Protein AF-A0A7S2G8D1-F1 (afdb_monomer)

pLDDT: mean 91.28, std 10.95, range [54.34, 98.75]

Organism: NCBI:txid156173

Foldseek 3Di:
DEQADPVVQVVVVVVVHHDDDVVHDVDPDDDYLHQDDPVVVVVLVCLQVVLVPPDPPPDPDPPVVVSVVSNVVSVVVNVVNVVSLLVLLVVVLVCVVVVHDDDYAYNVRPDSNCSSVLSSCVVRPVQCVDPVNVVVD

Secondary structure (DSSP, 8-state):
-B-S-HHHHHHHHTTT-----TTTS--S---B--PPPHHHHHHHHHHHHHHHS-----SSSSHHHHHHHHHHHHHHHHHHHHHHHHHHHHHHHHHHHTT-----B-SSSSSHHHHHHHHHHHHH-SGGGSHHHHHH-

Solvent-accessible surface area (backbone atoms only — not comparable to full-atom values): 7840 Å² total; per-residue (Å²): 61,36,36,34,33,68,69,58,38,52,57,34,36,80,70,77,56,54,78,89,47,63,92,82,39,101,47,94,69,82,49,64,48,49,42,77,54,69,68,59,52,52,50,40,51,50,46,35,50,65,51,65,53,81,74,75,79,92,56,95,70,72,57,66,60,54,45,52,51,51,30,54,52,24,50,51,55,50,53,48,54,53,50,41,44,52,52,42,12,46,54,53,34,53,43,45,76,72,71,45,89,78,66,73,34,46,93,87,49,76,63,66,28,51,57,31,51,53,50,19,42,49,73,73,36,73,59,39,70,36,76,67,32,49,71,74,103

Structure (mmCIF, N/CA/C/O backbone):
data_AF-A0A7S2G8D1-F1
#
_entry.id   AF-A0A7S2G8D1-F1
#
loop_
_atom_site.group_PDB
_atom_site.id
_atom_site.type_symbol
_atom_site.label_atom_id
_atom_site.label_alt_id
_atom_site.label_comp_id
_atom_site.label_asym_id
_atom_site.label_entity_id
_atom_site.label_seq_id
_atom_site.pdbx_PDB_ins_code
_atom_site.Cartn_x
_atom_site.Cartn_y
_atom_site.Cartn_z
_atom_site.occupancy
_atom_site.B_iso_or_equiv
_atom_site.auth_seq_id
_atom_site.auth_comp_id
_atom_site.auth_asym_id
_atom_site.auth_atom_id
_atom_site.pdbx_PDB_model_num
ATOM 1 N N . LEU A 1 1 ? -5.643 10.040 5.196 1.00 94.94 1 LEU A N 1
ATOM 2 C CA . LEU A 1 1 ? -4.441 9.574 4.473 1.00 94.94 1 LEU A CA 1
ATOM 3 C C . LEU A 1 1 ? -4.755 9.488 2.988 1.00 94.94 1 LEU A C 1
ATOM 5 O O . LEU A 1 1 ? -5.605 8.694 2.591 1.00 94.94 1 LEU A O 1
ATOM 9 N N . ASP A 1 2 ? -4.059 10.281 2.178 1.00 96.88 2 ASP A N 1
ATOM 10 C CA . ASP A 1 2 ? -4.081 10.141 0.723 1.00 96.88 2 ASP A CA 1
ATOM 11 C C . ASP A 1 2 ? -2.886 9.277 0.308 1.00 96.88 2 ASP A C 1
ATOM 13 O O . ASP A 1 2 ? -1.724 9.648 0.487 1.00 96.88 2 ASP A O 1
ATOM 17 N N . SER A 1 3 ? -3.148 8.103 -0.263 1.00 97.44 3 SER A N 1
ATOM 18 C CA . SER A 1 3 ? -2.072 7.205 -0.705 1.00 97.44 3 SER A CA 1
ATOM 19 C C . SER A 1 3 ? -1.212 7.785 -1.837 1.00 97.44 3 SER A C 1
ATOM 21 O O . SER A 1 3 ? -0.130 7.268 -2.116 1.00 97.44 3 SER A O 1
ATOM 23 N N . ARG A 1 4 ? -1.669 8.832 -2.532 1.00 97.62 4 ARG A N 1
ATOM 24 C CA . ARG A 1 4 ? -0.968 9.452 -3.665 1.00 97.62 4 ARG A CA 1
ATOM 25 C C . ARG A 1 4 ? 0.163 10.366 -3.188 1.00 97.62 4 ARG A C 1
ATOM 27 O O . ARG A 1 4 ? 0.287 10.699 -2.016 1.00 97.62 4 ARG A O 1
ATOM 34 N N . SER A 1 5 ? 1.009 10.793 -4.127 1.00 96.50 5 SER A N 1
ATOM 35 C CA . SER A 1 5 ? 1.924 11.911 -3.880 1.00 96.50 5 SER A CA 1
ATOM 36 C C . SER A 1 5 ? 1.180 13.248 -3.995 1.00 96.50 5 SER A C 1
ATOM 38 O O . SER A 1 5 ? 0.199 13.316 -4.747 1.00 96.50 5 SER A O 1
ATOM 40 N N . PRO A 1 6 ? 1.671 14.332 -3.362 1.00 94.69 6 PRO A N 1
ATOM 41 C CA . PRO A 1 6 ? 1.041 15.652 -3.455 1.00 94.69 6 PRO A CA 1
ATOM 42 C C . PRO A 1 6 ? 0.839 16.114 -4.904 1.00 94.69 6 PRO A C 1
ATOM 44 O O . PRO A 1 6 ? -0.241 16.562 -5.279 1.00 94.69 6 PRO A O 1
ATOM 47 N N . LEU A 1 7 ? 1.849 15.911 -5.760 1.00 95.12 7 LEU A N 1
ATOM 48 C CA . LEU A 1 7 ? 1.777 16.259 -7.181 1.00 95.12 7 LEU A CA 1
ATOM 49 C C . LEU A 1 7 ? 0.698 15.456 -7.925 1.00 95.12 7 LEU A C 1
ATOM 51 O O . LEU A 1 7 ? -0.022 16.001 -8.757 1.00 95.12 7 LEU A O 1
ATOM 55 N N . ALA A 1 8 ? 0.570 14.158 -7.638 1.00 94.25 8 ALA A N 1
ATOM 56 C CA . ALA A 1 8 ? -0.443 13.322 -8.277 1.00 94.25 8 ALA A CA 1
ATOM 57 C C . ALA A 1 8 ? -1.857 13.699 -7.812 1.00 94.25 8 ALA A C 1
ATOM 59 O O . ALA A 1 8 ? -2.789 13.718 -8.615 1.00 94.25 8 ALA A O 1
ATOM 60 N N . ALA A 1 9 ? -2.016 14.023 -6.532 1.00 93.94 9 ALA A N 1
ATOM 61 C CA . ALA A 1 9 ? -3.273 14.498 -5.978 1.00 93.94 9 ALA A CA 1
ATOM 62 C C . ALA A 1 9 ? -3.681 15.858 -6.578 1.00 93.94 9 ALA A C 1
ATOM 64 O O . ALA A 1 9 ? -4.820 16.029 -7.018 1.00 93.94 9 ALA A O 1
ATOM 65 N N . GLN A 1 10 ? -2.723 16.779 -6.722 1.00 93.25 10 GLN A N 1
ATOM 66 C CA . GLN A 1 10 ? -2.921 18.058 -7.402 1.00 93.25 10 GLN A CA 1
ATOM 67 C C . GLN A 1 10 ? -3.299 17.875 -8.880 1.00 93.25 10 GLN A C 1
ATOM 69 O O . GLN A 1 10 ? -4.229 18.519 -9.359 1.00 93.25 10 GLN A O 1
ATOM 74 N N . ALA A 1 11 ? -2.641 16.960 -9.597 1.00 92.94 11 ALA A N 1
ATOM 75 C CA . ALA A 1 11 ? -2.991 16.645 -10.981 1.00 92.94 11 ALA A CA 1
ATOM 76 C C . ALA A 1 11 ? -4.429 16.108 -11.119 1.00 92.94 11 ALA A C 1
ATOM 78 O O . ALA A 1 11 ? -5.125 16.463 -12.069 1.00 92.94 11 ALA A O 1
ATOM 79 N N . ASN A 1 12 ? -4.902 15.297 -10.164 1.00 92.75 12 ASN A N 1
ATOM 80 C CA . ASN A 1 12 ? -6.296 14.837 -10.146 1.00 92.75 12 ASN A CA 1
ATOM 81 C C . ASN A 1 12 ? -7.284 15.979 -9.875 1.00 92.75 12 ASN A C 1
ATOM 83 O O . ASN A 1 12 ? -8.375 15.971 -10.440 1.00 92.75 12 ASN A O 1
ATOM 87 N N . ARG A 1 13 ? -6.898 16.991 -9.086 1.00 92.12 13 ARG A N 1
ATOM 88 C CA . ARG A 1 13 ? -7.727 18.184 -8.849 1.00 92.12 13 ARG A CA 1
ATOM 89 C C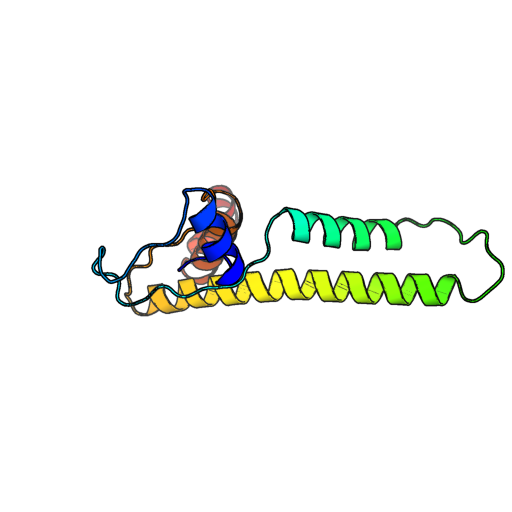 . ARG A 1 13 ? -8.037 18.950 -10.136 1.00 92.12 13 ARG A C 1
ATOM 91 O O . ARG A 1 13 ? -9.171 19.365 -10.339 1.00 92.12 13 ARG A O 1
ATOM 98 N N . PHE A 1 14 ? -7.067 19.069 -11.042 1.00 91.12 14 PHE A N 1
ATOM 99 C CA . PHE A 1 14 ? -7.283 19.688 -12.359 1.00 91.12 14 PHE A CA 1
ATOM 100 C C . PHE A 1 14 ? -8.192 18.872 -13.289 1.00 91.12 14 PHE A C 1
ATOM 102 O O . PHE A 1 14 ? -8.654 19.392 -14.299 1.00 91.12 14 PHE A O 1
ATOM 109 N N . ARG A 1 15 ? -8.456 17.604 -12.960 1.00 90.94 15 ARG A N 1
ATOM 110 C CA . ARG A 1 15 ? -9.325 16.699 -13.725 1.00 90.94 15 ARG A CA 1
ATOM 111 C C . ARG A 1 15 ? -10.695 16.488 -13.075 1.00 90.94 15 ARG A C 1
ATOM 113 O O . ARG A 1 15 ? -11.387 15.543 -13.427 1.00 90.94 15 ARG A O 1
ATOM 120 N N . GLY A 1 16 ? -11.073 17.339 -12.120 1.00 89.94 16 GLY A N 1
ATOM 121 C CA . GLY A 1 16 ? -12.361 17.255 -11.423 1.00 89.94 16 GLY A CA 1
ATOM 122 C C . GLY A 1 16 ? -12.384 16.317 -10.212 1.00 89.94 16 GLY A C 1
ATOM 123 O O . GLY A 1 16 ? -13.415 16.213 -9.559 1.00 89.94 16 GLY A O 1
ATOM 124 N N . GLY A 1 17 ? -11.263 15.668 -9.881 1.00 92.12 17 GLY A N 1
ATOM 125 C CA . GLY A 1 17 ? -11.080 14.982 -8.600 1.00 92.12 17 GLY A CA 1
ATOM 126 C C . GLY A 1 17 ? -10.508 15.923 -7.533 1.00 92.12 17 GLY A C 1
ATOM 127 O O . GLY A 1 17 ? -10.708 17.136 -7.567 1.00 92.12 17 GLY A O 1
ATOM 128 N N . GLY A 1 18 ? -9.722 15.384 -6.598 1.00 90.94 18 GLY A N 1
ATOM 129 C CA . GLY A 1 18 ? -8.996 16.200 -5.623 1.00 90.94 18 GLY A CA 1
ATOM 130 C C . GLY A 1 18 ? -8.686 15.463 -4.330 1.00 90.94 18 GLY A C 1
ATOM 131 O O . GLY A 1 18 ? -8.526 14.242 -4.340 1.00 90.94 18 GLY A O 1
ATOM 132 N N . VAL A 1 19 ? -8.568 16.239 -3.253 1.00 91.44 19 VAL A N 1
ATOM 133 C CA . VAL A 1 19 ? -8.360 15.796 -1.866 1.00 91.44 19 VAL A CA 1
ATOM 134 C C . VAL A 1 19 ? -9.244 16.658 -0.964 1.00 91.44 19 VAL A C 1
ATOM 136 O O . VAL A 1 19 ? -9.601 17.784 -1.338 1.00 91.44 19 VAL A O 1
ATOM 139 N N . GLU A 1 20 ? -9.581 16.146 0.209 1.00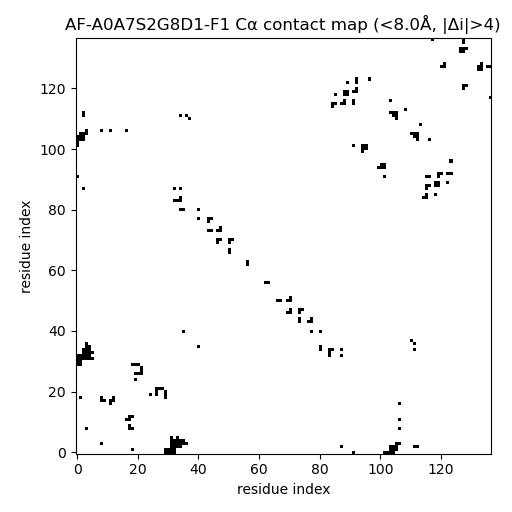 89.69 20 GLU A N 1
ATOM 140 C CA . GLU A 1 20 ? -10.335 16.844 1.241 1.00 89.69 20 GLU A CA 1
ATOM 141 C C . GLU A 1 20 ? -9.594 18.109 1.698 1.00 89.69 20 GLU A C 1
ATOM 143 O O . GLU A 1 20 ? -8.372 18.150 1.825 1.00 89.69 20 GLU A O 1
ATOM 148 N N . SER A 1 21 ? -10.337 19.182 1.952 1.00 82.19 21 SER A N 1
ATOM 149 C CA . SER A 1 21 ? -9.763 20.426 2.458 1.00 82.19 21 SER A CA 1
ATOM 150 C C . SER A 1 21 ? -10.111 20.599 3.927 1.00 82.19 21 SER A C 1
ATOM 152 O O . SER A 1 21 ? -11.282 20.486 4.281 1.00 82.19 21 SER A O 1
ATOM 154 N N . ALA A 1 22 ? -9.123 20.962 4.746 1.00 76.88 22 ALA A N 1
ATOM 155 C CA . ALA A 1 22 ? -9.320 21.283 6.162 1.00 76.88 22 ALA A CA 1
ATOM 156 C C . ALA A 1 22 ? -10.304 22.449 6.394 1.00 76.88 22 ALA A C 1
ATOM 158 O O . ALA A 1 22 ? -10.843 22.598 7.479 1.00 76.88 22 ALA A O 1
ATOM 159 N N . SER A 1 23 ? -10.572 23.281 5.377 1.00 79.88 23 SER A N 1
ATOM 160 C CA . SER A 1 23 ? -11.590 24.338 5.468 1.00 79.88 23 SER A CA 1
ATOM 161 C C . SER A 1 23 ? -13.019 23.853 5.210 1.00 79.88 23 SER A C 1
ATOM 163 O O . SER A 1 23 ? -13.961 24.606 5.439 1.00 79.88 23 SER A O 1
ATOM 165 N N . ARG A 1 24 ? -13.197 22.633 4.686 1.00 84.88 24 ARG A N 1
ATOM 166 C CA . ARG A 1 24 ? -14.509 22.049 4.344 1.00 84.88 24 ARG A CA 1
ATOM 167 C C . ARG A 1 24 ? -14.868 20.837 5.192 1.00 84.88 24 ARG A C 1
ATOM 169 O O . ARG A 1 24 ? -16.046 20.551 5.348 1.00 84.88 24 ARG A O 1
ATOM 176 N N . TYR A 1 25 ? -13.865 20.132 5.693 1.00 84.50 25 TYR A N 1
ATOM 177 C CA . TYR A 1 25 ? -14.021 18.983 6.568 1.00 84.50 25 TYR A CA 1
ATOM 178 C C . TYR A 1 25 ? -13.238 19.245 7.849 1.00 84.50 25 TYR A C 1
ATOM 180 O O . TYR A 1 25 ? -12.140 19.797 7.777 1.00 84.50 25 TYR A O 1
ATOM 188 N N . GLU A 1 26 ? -13.759 18.796 8.991 1.00 80.19 26 GLU A N 1
ATOM 189 C CA . GLU A 1 26 ? -13.064 18.802 10.290 1.00 80.19 26 GLU A CA 1
ATOM 190 C C . GLU A 1 26 ? -11.940 17.747 10.329 1.00 80.19 26 GLU A C 1
ATOM 192 O O . GLU A 1 26 ? -11.857 16.900 11.213 1.00 80.19 26 GLU A O 1
AT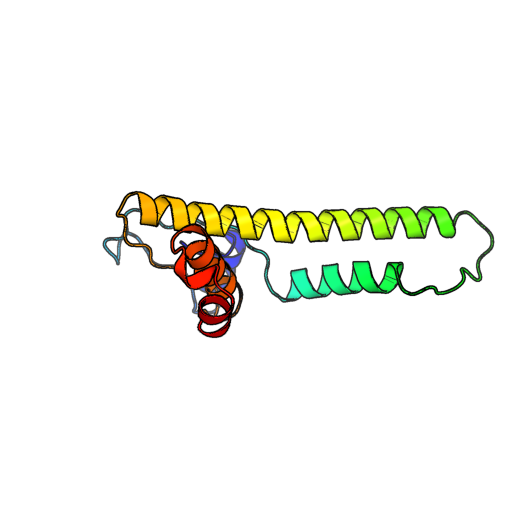OM 197 N N . VAL A 1 27 ? -11.082 17.752 9.311 1.00 74.00 27 VAL A N 1
ATOM 198 C CA . VAL A 1 27 ? -9.924 16.871 9.193 1.00 74.00 27 VAL A CA 1
ATOM 199 C C . VAL A 1 27 ? -8.705 17.671 9.623 1.00 74.00 27 VAL A C 1
ATOM 201 O O . VAL A 1 27 ? -8.371 18.671 8.991 1.00 74.00 27 VAL A O 1
ATOM 204 N N . GLU A 1 28 ? -8.025 17.207 10.673 1.00 75.50 28 GLU A N 1
ATOM 205 C CA . GLU A 1 28 ? -6.837 17.873 11.226 1.00 75.50 28 GLU A CA 1
ATOM 206 C C . GLU A 1 28 ? -5.755 18.078 10.155 1.00 75.50 28 GLU A C 1
ATOM 208 O O . GLU A 1 28 ? -5.177 19.159 10.036 1.00 75.50 28 GLU A O 1
ATOM 213 N N . ARG A 1 29 ? -5.492 17.044 9.341 1.00 82.62 29 ARG A N 1
ATOM 214 C CA . ARG A 1 29 ? -4.514 17.101 8.249 1.00 82.62 29 ARG A CA 1
ATOM 215 C C . ARG A 1 29 ? -4.692 15.993 7.215 1.00 82.62 29 ARG A C 1
ATOM 217 O O . ARG A 1 29 ? -5.079 14.870 7.532 1.00 82.62 29 ARG A O 1
ATOM 224 N N . VAL A 1 30 ? -4.315 16.299 5.974 1.00 91.06 30 VAL A N 1
ATOM 225 C CA . VAL A 1 30 ? -4.143 15.307 4.904 1.00 91.06 30 VAL A CA 1
ATOM 226 C C . VAL A 1 30 ? -2.661 14.972 4.789 1.00 91.06 30 VAL A C 1
ATOM 228 O O . VAL A 1 30 ? -1.856 15.820 4.408 1.00 91.06 30 VAL A O 1
ATOM 231 N N . GLU A 1 31 ? -2.299 13.730 5.099 1.00 93.88 31 GLU A N 1
ATOM 232 C CA . GLU A 1 31 ? -0.946 13.215 4.871 1.00 93.88 31 GLU A CA 1
ATOM 233 C C . GLU A 1 31 ? -0.878 12.412 3.571 1.00 93.88 31 GLU A C 1
ATOM 235 O O . GLU A 1 31 ? -1.783 11.629 3.268 1.00 93.88 31 GLU A O 1
ATOM 240 N N . TYR A 1 32 ? 0.216 12.595 2.829 1.00 96.38 32 TYR A N 1
ATOM 241 C CA . TYR A 1 32 ? 0.451 11.973 1.529 1.00 96.38 32 TYR A CA 1
ATOM 242 C C . TYR A 1 32 ? 1.467 10.838 1.631 1.00 96.38 32 TYR A C 1
ATOM 244 O O . TYR A 1 32 ? 2.645 11.076 1.902 1.00 96.38 32 TYR A O 1
ATOM 252 N N . CYS A 1 33 ? 1.048 9.612 1.331 1.00 96.88 33 CYS A N 1
ATOM 253 C CA . CYS A 1 33 ? 1.909 8.435 1.475 1.00 96.88 33 CYS A CA 1
ATOM 254 C C . CYS A 1 33 ? 2.794 8.159 0.248 1.00 96.88 33 CYS A C 1
ATOM 256 O O . CYS A 1 33 ? 3.707 7.342 0.315 1.00 96.88 33 CYS A O 1
ATOM 258 N N . SER A 1 34 ? 2.548 8.831 -0.884 1.00 96.94 34 SER A N 1
ATOM 259 C CA . SER A 1 34 ? 3.360 8.718 -2.110 1.00 96.94 34 SER A CA 1
ATOM 260 C C . SER A 1 34 ? 3.484 7.306 -2.710 1.00 96.94 34 SER A C 1
ATOM 262 O O . SER A 1 34 ? 4.419 7.029 -3.468 1.00 96.94 34 SER A O 1
ATOM 264 N N . VAL A 1 35 ? 2.494 6.439 -2.484 1.00 97.81 35 VAL A N 1
ATOM 265 C CA . VAL A 1 35 ? 2.408 5.113 -3.104 1.00 97.81 35 VAL A CA 1
ATOM 266 C C . VAL A 1 35 ? 2.155 5.255 -4.609 1.00 97.81 35 VAL A C 1
ATOM 268 O O . VAL A 1 35 ? 1.222 5.927 -5.082 1.00 97.81 35 VAL A O 1
ATOM 271 N N . ARG A 1 36 ? 3.034 4.624 -5.392 1.00 97.31 36 ARG A N 1
ATOM 272 C CA . ARG A 1 36 ? 3.077 4.751 -6.854 1.00 97.31 36 ARG A CA 1
ATOM 273 C C . ARG A 1 36 ? 1.834 4.135 -7.502 1.00 97.31 36 ARG A C 1
ATOM 275 O O . ARG A 1 36 ? 1.259 3.177 -7.004 1.00 97.31 36 ARG A O 1
ATOM 282 N N . ASN A 1 37 ? 1.417 4.704 -8.631 1.00 96.88 37 ASN A N 1
ATOM 283 C CA . ASN A 1 37 ? 0.241 4.237 -9.365 1.00 96.88 37 ASN A CA 1
ATOM 284 C C . ASN A 1 37 ? 0.496 2.919 -10.118 1.00 96.88 37 ASN A C 1
ATOM 286 O O . ASN A 1 37 ? 1.642 2.528 -10.364 1.00 96.88 37 ASN A O 1
ATOM 290 N N . VAL A 1 38 ? -0.593 2.283 -10.554 1.00 97.06 38 VAL A N 1
ATOM 291 C CA . VAL A 1 38 ? -0.575 1.007 -11.285 1.00 97.06 38 VAL A CA 1
ATOM 292 C C . VAL A 1 38 ? 0.298 1.045 -12.544 1.00 97.06 38 VAL A C 1
ATOM 294 O O . VAL A 1 38 ? 1.010 0.087 -12.835 1.00 97.06 38 VAL A O 1
ATOM 297 N N . HIS A 1 39 ? 0.338 2.170 -13.266 1.00 96.88 39 HIS A N 1
ATOM 298 C CA . HIS A 1 39 ? 1.173 2.307 -14.463 1.00 96.88 39 HIS A CA 1
ATOM 299 C C . HIS A 1 39 ? 2.668 2.204 -14.145 1.00 96.88 39 HIS A C 1
ATOM 301 O O . HIS A 1 39 ? 3.420 1.560 -14.881 1.00 96.88 39 HIS A O 1
ATOM 307 N N . PHE A 1 40 ? 3.110 2.810 -13.041 1.00 97.12 40 PHE A N 1
ATOM 308 C CA . PHE A 1 40 ? 4.498 2.719 -12.608 1.00 97.12 40 PHE A CA 1
ATOM 309 C C . PHE A 1 40 ? 4.839 1.311 -12.106 1.00 97.12 40 PHE A C 1
ATOM 311 O O . PHE A 1 40 ? 5.892 0.786 -12.467 1.00 97.12 40 PHE A O 1
ATOM 318 N N . VAL A 1 41 ? 3.937 0.675 -11.348 1.00 97.50 41 VAL A N 1
ATOM 319 C CA . VAL A 1 41 ? 4.097 -0.721 -10.902 1.00 97.50 41 VAL A CA 1
ATOM 320 C C . VAL A 1 41 ? 4.230 -1.659 -12.107 1.00 97.50 41 VAL A C 1
ATOM 322 O O . VAL A 1 41 ? 5.205 -2.407 -12.195 1.00 97.50 41 VAL A O 1
ATOM 325 N N . LYS A 1 42 ? 3.329 -1.549 -13.095 1.00 96.88 42 LYS A N 1
ATOM 326 C CA . LYS A 1 42 ? 3.371 -2.325 -14.347 1.00 96.88 42 LYS A CA 1
ATOM 327 C C . LYS A 1 42 ? 4.692 -2.134 -15.092 1.00 96.88 42 LYS A C 1
ATOM 329 O O . LYS A 1 42 ? 5.291 -3.111 -15.534 1.00 96.88 42 LYS A O 1
ATOM 334 N N . LYS A 1 43 ? 5.173 -0.892 -15.211 1.00 96.56 43 LYS A N 1
ATOM 335 C CA . LYS A 1 43 ? 6.464 -0.596 -15.850 1.00 96.56 43 LYS A CA 1
ATOM 336 C C . LYS A 1 43 ? 7.616 -1.332 -15.160 1.00 96.56 43 LYS A C 1
ATOM 338 O O . LYS A 1 43 ? 8.409 -1.973 -15.842 1.00 96.56 43 LYS A O 1
ATOM 343 N N . VAL A 1 44 ? 7.707 -1.259 -13.830 1.00 96.69 44 VAL A N 1
ATOM 344 C CA . VAL A 1 44 ? 8.784 -1.921 -13.071 1.00 96.69 44 VAL A CA 1
ATOM 345 C C . VAL A 1 44 ? 8.686 -3.446 -13.178 1.00 96.69 44 VAL A C 1
ATOM 347 O O . VAL A 1 44 ? 9.709 -4.100 -13.368 1.00 96.69 44 VAL A O 1
ATOM 350 N N . ALA A 1 45 ? 7.475 -4.010 -13.136 1.00 95.50 45 ALA A N 1
ATOM 351 C CA . ALA A 1 45 ? 7.260 -5.446 -13.314 1.00 95.50 45 ALA A CA 1
ATOM 352 C C . ALA A 1 45 ? 7.733 -5.939 -14.695 1.00 95.50 45 ALA A C 1
ATOM 354 O O . ALA A 1 45 ? 8.425 -6.952 -14.789 1.00 95.50 45 ALA A O 1
ATOM 355 N N . LEU A 1 46 ? 7.434 -5.190 -15.764 1.00 93.88 46 LEU A N 1
ATOM 356 C CA . LEU A 1 46 ? 7.907 -5.500 -17.118 1.00 93.88 46 LEU A CA 1
ATOM 357 C C . LEU A 1 46 ? 9.433 -5.363 -17.249 1.00 93.88 46 LEU A C 1
ATOM 359 O O . LEU A 1 46 ? 10.063 -6.202 -17.891 1.00 93.88 46 LEU A O 1
ATOM 363 N N . GLU A 1 47 ? 10.043 -4.346 -16.627 1.00 92.38 47 GLU A N 1
ATOM 364 C CA . GLU A 1 47 ? 11.508 -4.193 -16.580 1.00 92.38 47 GLU A CA 1
ATOM 365 C C . GLU A 1 47 ? 12.180 -5.397 -15.887 1.00 92.38 47 GLU A C 1
ATOM 367 O O . GLU A 1 47 ? 13.214 -5.891 -16.351 1.00 92.38 47 GLU A O 1
ATOM 372 N N . LEU A 1 48 ? 11.581 -5.903 -14.805 1.00 91.56 48 LEU A N 1
ATOM 373 C CA . LEU A 1 48 ? 12.077 -7.069 -14.075 1.00 91.56 48 LEU A CA 1
ATOM 374 C C . LEU A 1 48 ? 11.918 -8.359 -14.900 1.00 91.56 48 LEU A C 1
ATOM 376 O O . LEU A 1 48 ? 12.891 -9.082 -15.113 1.00 91.56 48 LEU A O 1
ATOM 380 N N . GLY A 1 49 ? 10.729 -8.608 -15.455 1.00 87.25 49 GLY A N 1
ATOM 381 C CA . GLY A 1 49 ? 10.458 -9.795 -16.275 1.00 87.25 49 GLY A CA 1
ATOM 382 C C . GLY A 1 49 ? 11.283 -9.843 -17.567 1.00 87.25 49 GLY A C 1
ATOM 383 O O . GLY A 1 49 ? 11.855 -10.879 -17.905 1.00 87.25 49 GLY A O 1
ATOM 384 N N . GLY A 1 50 ? 11.429 -8.708 -18.259 1.00 82.06 50 GLY A N 1
ATOM 385 C CA . GLY A 1 50 ? 12.198 -8.611 -19.505 1.00 82.06 50 GLY A CA 1
ATOM 386 C C . GLY A 1 50 ? 13.707 -8.810 -19.329 1.00 82.06 50 GLY A C 1
ATOM 387 O O . GLY A 1 50 ? 14.407 -9.116 -20.292 1.00 82.06 50 GLY A O 1
ATOM 388 N N . THR A 1 51 ? 14.226 -8.658 -18.108 1.00 69.06 51 THR A N 1
ATOM 389 C CA . THR A 1 51 ? 15.638 -8.936 -17.807 1.00 69.06 51 THR A CA 1
ATOM 390 C C . THR A 1 51 ? 15.873 -10.372 -17.326 1.00 69.06 51 THR A C 1
ATOM 392 O O . THR A 1 51 ? 16.955 -10.914 -17.587 1.00 69.06 51 THR A O 1
ATOM 395 N N . ALA A 1 52 ? 14.861 -10.995 -16.709 1.00 65.12 52 ALA A N 1
ATOM 396 C CA . ALA A 1 52 ? 14.860 -12.393 -16.276 1.00 65.12 52 ALA A CA 1
ATOM 397 C C . ALA A 1 52 ? 14.637 -13.388 -17.432 1.00 65.12 52 ALA A C 1
ATOM 399 O O . ALA A 1 52 ? 15.264 -14.448 -17.455 1.00 65.12 52 ALA A O 1
ATOM 400 N N . ALA A 1 53 ? 13.804 -13.041 -18.422 1.00 61.59 53 ALA A N 1
ATOM 401 C CA . ALA A 1 53 ? 13.572 -13.878 -19.596 1.00 61.59 53 ALA A CA 1
ATOM 402 C C . ALA A 1 53 ? 14.885 -14.064 -20.380 1.00 61.59 53 ALA A C 1
ATOM 404 O O . ALA A 1 53 ? 15.488 -13.108 -20.872 1.00 61.59 53 ALA A O 1
ATOM 405 N N . GLY A 1 54 ? 15.359 -15.309 -20.447 1.00 54.34 54 GLY A N 1
ATOM 406 C CA . GLY A 1 54 ? 16.681 -15.727 -20.915 1.00 54.34 54 GLY A CA 1
ATOM 407 C C . GLY A 1 54 ? 16.969 -15.538 -22.406 1.00 54.34 54 GLY A C 1
ATOM 408 O O . GLY A 1 54 ? 17.531 -16.437 -23.025 1.00 54.34 54 GLY A O 1
ATOM 409 N N . GLN A 1 55 ? 16.652 -14.384 -22.999 1.00 56.50 55 GLN A N 1
ATOM 410 C CA . GLN A 1 55 ? 17.105 -14.069 -24.351 1.00 56.50 55 GLN A CA 1
ATOM 411 C C . GLN A 1 55 ? 18.639 -14.114 -24.379 1.00 56.50 55 GLN A C 1
ATOM 413 O O . GLN A 1 55 ? 19.325 -13.335 -23.703 1.00 56.50 55 GLN A O 1
ATOM 418 N N . ARG A 1 56 ? 19.188 -15.084 -25.119 1.00 57.97 56 ARG A N 1
ATOM 419 C CA . ARG A 1 56 ? 20.629 -15.193 -25.361 1.00 57.97 56 ARG A CA 1
ATOM 420 C C . ARG A 1 56 ? 21.091 -13.892 -26.021 1.00 57.97 56 ARG A C 1
ATOM 422 O O . ARG A 1 56 ? 20.511 -13.501 -27.032 1.00 57.97 56 ARG A O 1
ATOM 429 N N . PRO A 1 57 ? 22.102 -13.197 -25.473 1.00 58.19 57 PRO A N 1
ATOM 430 C CA . PRO A 1 57 ? 22.616 -12.000 -26.118 1.00 58.19 57 PRO A CA 1
ATOM 431 C C . PRO A 1 57 ? 23.241 -12.400 -27.462 1.00 58.19 57 PRO A C 1
ATOM 433 O O . PRO A 1 57 ? 24.308 -12.999 -27.486 1.00 58.19 57 PRO A O 1
ATOM 436 N N . GLN A 1 58 ? 22.595 -12.064 -28.580 1.00 58.09 58 GLN A N 1
ATOM 437 C CA . GLN A 1 58 ? 23.142 -12.267 -29.932 1.00 58.09 58 GLN A CA 1
ATOM 438 C C . GLN A 1 58 ? 24.168 -11.181 -30.333 1.00 58.09 58 GLN A C 1
ATOM 440 O O . GLN A 1 58 ? 24.404 -10.943 -31.510 1.00 58.09 58 GLN A O 1
ATOM 445 N N . GLY A 1 59 ? 24.790 -10.490 -29.372 1.00 58.25 59 GLY A N 1
ATOM 446 C CA . GLY A 1 59 ? 25.654 -9.335 -29.640 1.00 58.25 59 GLY A CA 1
ATOM 447 C C . GLY A 1 59 ? 27.079 -9.503 -29.119 1.00 58.25 59 GLY A C 1
ATOM 448 O O . GLY A 1 59 ? 27.278 -9.858 -27.958 1.00 58.25 59 GLY A O 1
ATOM 449 N N . ARG A 1 60 ? 28.068 -9.165 -29.956 1.00 58.22 60 ARG A N 1
ATOM 450 C CA . ARG A 1 60 ? 29.471 -8.958 -29.553 1.00 58.22 60 ARG A CA 1
ATOM 451 C C . ARG A 1 60 ? 29.561 -7.784 -28.548 1.00 58.22 60 ARG A C 1
ATOM 453 O O . ARG A 1 60 ? 28.997 -6.721 -28.798 1.00 58.22 60 ARG A O 1
ATOM 460 N N . GLY A 1 61 ? 30.249 -7.965 -27.410 1.00 68.00 61 GLY A N 1
ATOM 461 C CA . GLY A 1 61 ? 30.516 -6.929 -26.384 1.00 68.00 61 GLY A CA 1
ATOM 462 C C . GLY A 1 61 ? 29.949 -7.218 -24.976 1.00 68.00 61 GLY A C 1
ATOM 463 O O . GLY A 1 61 ? 29.392 -8.284 -24.727 1.00 68.00 61 GLY A O 1
ATOM 464 N N . ASN A 1 62 ? 30.047 -6.256 -24.038 1.00 74.06 62 ASN A N 1
ATOM 465 C CA . ASN A 1 62 ? 29.599 -6.369 -22.626 1.00 74.06 62 ASN A CA 1
ATOM 466 C C . ASN A 1 62 ? 28.052 -6.354 -22.448 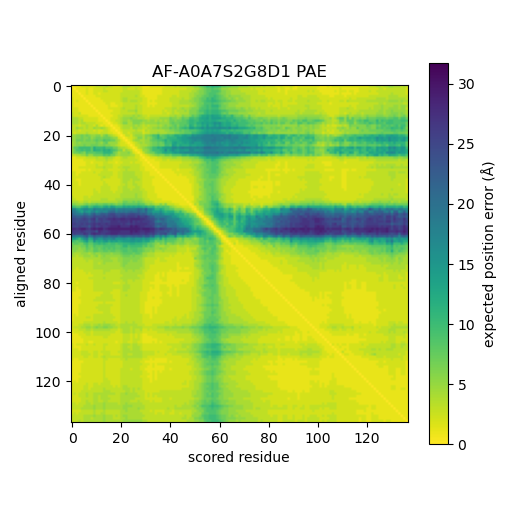1.00 74.06 62 ASN A C 1
ATOM 468 O O . ASN A 1 62 ? 27.485 -5.692 -21.573 1.00 74.06 62 ASN A O 1
ATOM 472 N N . ALA A 1 63 ? 27.321 -7.055 -23.317 1.00 76.06 63 ALA A N 1
ATOM 473 C CA . ALA A 1 63 ? 25.861 -7.145 -23.291 1.00 76.06 63 ALA A CA 1
ATOM 474 C C . ALA A 1 63 ? 25.334 -7.825 -22.015 1.00 76.06 63 ALA A C 1
ATOM 476 O O . ALA A 1 63 ? 24.296 -7.423 -21.484 1.00 76.06 63 ALA A O 1
ATOM 477 N N . MET A 1 64 ? 26.079 -8.801 -21.489 1.00 75.69 64 MET A N 1
ATOM 478 C CA . MET A 1 64 ? 25.735 -9.502 -20.252 1.00 75.69 64 MET A CA 1
ATOM 479 C C . MET A 1 64 ? 25.818 -8.584 -19.022 1.00 75.69 64 MET A C 1
ATOM 481 O O . MET A 1 64 ? 24.889 -8.567 -18.212 1.00 75.69 64 MET A O 1
ATOM 485 N N . GLY A 1 65 ? 26.873 -7.765 -18.904 1.00 82.31 65 GLY A N 1
ATOM 486 C CA . GLY A 1 65 ? 27.012 -6.798 -17.810 1.00 82.31 65 GLY A CA 1
ATOM 487 C C . GLY A 1 65 ? 25.900 -5.748 -17.819 1.00 82.31 65 GLY A C 1
ATOM 488 O O . GLY A 1 65 ? 25.288 -5.481 -16.786 1.00 82.31 65 GLY A O 1
ATOM 489 N N . ARG A 1 66 ? 25.539 -5.235 -19.004 1.00 84.00 66 ARG A N 1
ATOM 490 C CA . ARG A 1 66 ? 24.411 -4.297 -19.157 1.00 84.00 66 ARG A CA 1
ATOM 491 C C . ARG A 1 66 ? 23.069 -4.912 -18.748 1.00 84.00 66 ARG A C 1
ATOM 493 O O . ARG A 1 66 ? 22.268 -4.229 -18.113 1.00 84.00 66 ARG A O 1
ATOM 500 N N . ARG A 1 67 ? 22.812 -6.185 -19.076 1.00 82.25 67 ARG A N 1
ATOM 501 C CA . ARG A 1 67 ? 21.596 -6.895 -18.631 1.00 82.25 67 ARG A CA 1
ATOM 502 C C . ARG A 1 67 ? 21.546 -7.049 -17.115 1.00 82.25 67 ARG A C 1
ATOM 504 O O . ARG A 1 67 ? 20.519 -6.727 -16.525 1.00 82.25 67 ARG A O 1
ATOM 511 N N . ARG A 1 68 ? 22.647 -7.476 -16.487 1.00 84.81 68 ARG A N 1
ATOM 512 C CA . ARG A 1 68 ? 22.740 -7.600 -15.021 1.00 84.81 68 ARG A CA 1
ATOM 513 C C . ARG A 1 68 ? 22.494 -6.266 -14.319 1.00 84.81 68 ARG A C 1
ATOM 515 O O . ARG A 1 68 ? 21.712 -6.219 -13.378 1.00 84.81 68 ARG A O 1
ATOM 522 N N . ALA A 1 69 ? 23.088 -5.181 -14.820 1.00 88.00 69 ALA A N 1
ATOM 523 C CA . ALA A 1 69 ? 22.860 -3.842 -14.280 1.00 88.00 69 ALA A CA 1
ATOM 524 C C . ALA A 1 69 ? 21.385 -3.418 -14.395 1.00 88.00 69 ALA A C 1
ATOM 526 O O . ALA A 1 69 ? 20.799 -2.955 -13.419 1.00 88.00 69 ALA A O 1
ATOM 527 N N . LYS A 1 70 ? 20.754 -3.632 -15.560 1.00 89.38 70 LYS A N 1
ATOM 528 C CA . LYS A 1 70 ? 19.321 -3.345 -15.755 1.00 89.38 70 LYS A CA 1
ATOM 529 C C . LYS A 1 70 ? 18.434 -4.158 -14.811 1.00 89.38 70 LYS A C 1
ATOM 531 O O . LYS A 1 70 ? 17.534 -3.58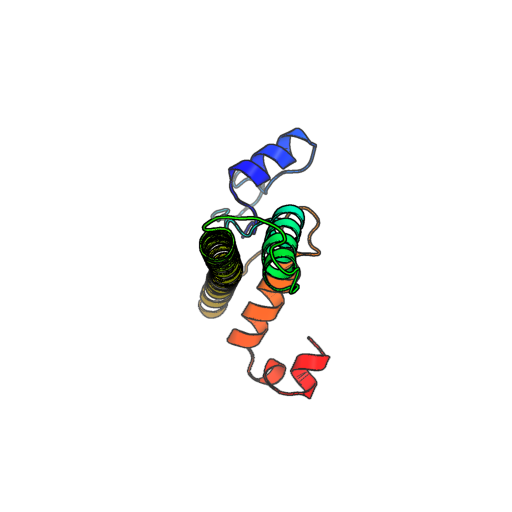3 -14.207 1.00 89.38 70 LYS A O 1
ATOM 536 N N . HIS A 1 71 ? 18.713 -5.453 -14.654 1.00 90.62 71 HIS A N 1
ATOM 537 C CA . HIS A 1 71 ? 17.992 -6.308 -13.711 1.00 90.62 71 HIS A CA 1
ATOM 538 C C . HIS A 1 71 ? 18.133 -5.782 -12.280 1.00 90.62 71 HIS A C 1
ATOM 540 O O . HIS A 1 71 ? 17.131 -5.560 -11.614 1.00 90.62 71 HIS A O 1
ATOM 546 N N . ALA A 1 72 ? 19.359 -5.501 -11.825 1.00 92.56 72 ALA A N 1
ATOM 547 C CA . ALA A 1 72 ? 19.609 -4.983 -10.479 1.00 92.56 72 ALA A CA 1
ATOM 548 C C . ALA A 1 72 ? 18.862 -3.665 -10.209 1.00 92.56 72 ALA A C 1
ATOM 550 O O . ALA A 1 72 ? 18.271 -3.488 -9.143 1.00 92.56 72 ALA A O 1
ATOM 551 N N . ILE A 1 73 ? 18.826 -2.759 -11.193 1.00 94.38 73 ILE A N 1
ATOM 552 C CA . ILE A 1 73 ? 18.050 -1.515 -11.108 1.00 94.38 73 ILE A CA 1
ATOM 553 C C . ILE A 1 73 ? 16.549 -1.814 -10.980 1.00 94.38 73 ILE A C 1
ATOM 555 O O . ILE A 1 73 ? 15.889 -1.229 -10.120 1.00 94.38 73 ILE A O 1
ATOM 559 N N . ALA A 1 74 ? 16.005 -2.712 -11.806 1.00 94.44 74 ALA A N 1
ATOM 560 C CA . ALA A 1 74 ? 14.594 -3.091 -11.752 1.00 94.44 74 ALA A CA 1
ATOM 561 C C . ALA A 1 74 ? 14.230 -3.756 -10.414 1.00 94.44 74 ALA A C 1
ATOM 563 O O . ALA A 1 74 ? 13.234 -3.378 -9.799 1.00 94.44 74 ALA A O 1
ATOM 564 N N . SER A 1 75 ? 15.071 -4.664 -9.907 1.00 95.62 75 SER A N 1
ATOM 565 C CA . SER A 1 75 ? 14.887 -5.298 -8.596 1.00 95.62 75 SER A CA 1
ATOM 566 C C . SER A 1 75 ? 14.881 -4.268 -7.469 1.00 95.62 75 SER A C 1
ATOM 568 O O . SER A 1 75 ? 14.001 -4.303 -6.614 1.00 95.62 75 SER A O 1
ATOM 570 N N . ARG A 1 76 ? 15.801 -3.293 -7.489 1.00 97.38 76 ARG A N 1
ATOM 571 C CA . ARG A 1 76 ? 15.812 -2.211 -6.493 1.00 97.38 76 ARG A CA 1
ATOM 572 C C . ARG A 1 76 ? 14.540 -1.367 -6.559 1.00 97.38 76 ARG A C 1
ATOM 574 O O . ARG A 1 76 ? 13.967 -1.060 -5.520 1.00 97.38 76 ARG A O 1
ATOM 581 N N . LYS A 1 77 ? 14.075 -1.007 -7.761 1.00 97.50 77 LYS A N 1
ATOM 582 C CA . LYS A 1 77 ? 12.799 -0.289 -7.924 1.00 97.50 77 LYS A CA 1
ATOM 583 C C . LYS A 1 77 ? 11.629 -1.098 -7.366 1.00 97.50 77 LYS A C 1
ATOM 585 O O . LYS A 1 77 ? 10.773 -0.519 -6.710 1.00 97.50 77 LYS A O 1
ATOM 590 N N . TRP A 1 78 ? 11.600 -2.408 -7.606 1.00 97.69 78 TRP A N 1
ATOM 591 C CA . TRP A 1 78 ? 10.559 -3.288 -7.083 1.00 97.69 78 TRP A CA 1
ATOM 592 C C . TRP A 1 78 ? 10.556 -3.321 -5.554 1.00 97.69 78 TRP A C 1
ATOM 594 O O . TRP A 1 78 ? 9.514 -3.113 -4.942 1.00 97.69 78 TRP A O 1
ATOM 604 N N . LEU A 1 79 ? 11.724 -3.499 -4.933 1.00 98.12 79 LEU A N 1
ATOM 605 C CA . LEU A 1 79 ? 11.856 -3.475 -3.474 1.00 98.12 79 LEU A CA 1
ATOM 606 C C . LEU A 1 79 ? 11.466 -2.119 -2.879 1.00 98.12 79 LEU A C 1
ATOM 608 O O . LEU A 1 79 ? 10.822 -2.081 -1.835 1.00 98.12 79 LEU A O 1
ATOM 612 N N . ASN A 1 80 ? 11.783 -1.014 -3.559 1.00 98.12 80 ASN A N 1
ATOM 613 C CA . ASN A 1 80 ? 11.321 0.308 -3.139 1.00 98.12 80 ASN A CA 1
ATOM 614 C C . ASN A 1 80 ? 9.788 0.399 -3.159 1.00 98.12 80 ASN A C 1
ATOM 616 O O . ASN A 1 80 ? 9.221 0.899 -2.198 1.00 98.12 80 ASN A O 1
ATOM 620 N N . LEU A 1 81 ? 9.114 -0.142 -4.185 1.00 98.06 81 LEU A N 1
ATOM 621 C CA . LEU A 1 81 ? 7.644 -0.175 -4.223 1.00 98.06 81 LEU A CA 1
ATOM 622 C C . LEU A 1 81 ? 7.052 -0.915 -3.018 1.00 98.06 81 LEU A C 1
ATOM 624 O O . LEU A 1 81 ? 6.101 -0.423 -2.417 1.00 98.06 81 LEU A O 1
ATOM 628 N N . GLN A 1 82 ? 7.636 -2.059 -2.644 1.00 98.12 82 GLN A N 1
ATOM 629 C CA . GLN A 1 82 ? 7.203 -2.811 -1.461 1.00 98.12 82 GLN A CA 1
ATOM 630 C C . GLN A 1 82 ? 7.459 -2.023 -0.173 1.00 98.12 82 GLN A C 1
ATOM 632 O O . GLN A 1 82 ? 6.597 -1.948 0.697 1.00 98.12 82 GLN A O 1
ATOM 637 N N . SER A 1 83 ? 8.635 -1.400 -0.061 1.00 98.25 83 SER A N 1
ATOM 638 C CA . SER A 1 83 ? 9.011 -0.604 1.106 1.00 98.25 83 SER A CA 1
ATOM 639 C C . SER A 1 83 ? 8.103 0.613 1.294 1.00 98.25 83 S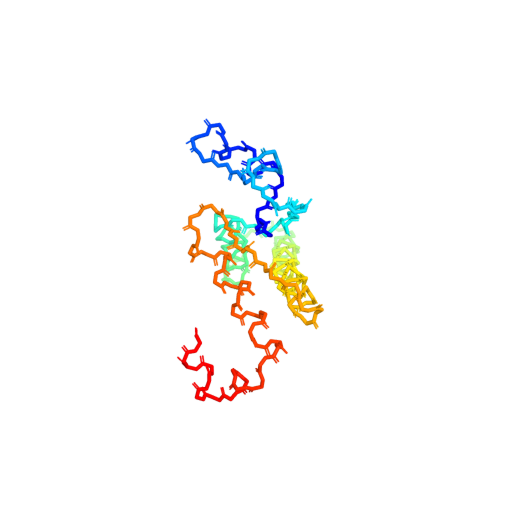ER A C 1
ATOM 641 O O . SER A 1 83 ? 7.689 0.885 2.418 1.00 98.25 83 SER A O 1
ATOM 643 N N . ASP A 1 84 ? 7.755 1.313 0.215 1.00 97.69 84 ASP A N 1
ATOM 644 C CA . ASP A 1 84 ? 6.856 2.469 0.255 1.00 97.69 84 ASP A CA 1
ATOM 645 C C . ASP A 1 84 ? 5.439 2.055 0.676 1.00 97.69 84 ASP A C 1
ATOM 647 O O . ASP A 1 84 ? 4.837 2.703 1.533 1.00 97.69 84 ASP A O 1
ATOM 651 N N . LEU A 1 85 ? 4.929 0.941 0.136 1.00 98.50 85 LEU A N 1
ATOM 652 C CA . LEU A 1 85 ? 3.620 0.406 0.510 1.00 98.50 85 LEU A CA 1
ATOM 653 C C . LEU A 1 85 ? 3.580 -0.034 1.984 1.00 98.50 85 LEU A C 1
ATOM 655 O O . LEU A 1 85 ? 2.644 0.316 2.703 1.00 98.50 85 LEU A O 1
ATOM 659 N N . LEU A 1 86 ? 4.601 -0.757 2.454 1.00 98.62 86 LEU A N 1
ATOM 660 C CA . LEU A 1 86 ? 4.686 -1.200 3.849 1.00 98.62 86 LEU A CA 1
ATOM 661 C C . LEU A 1 86 ? 4.794 -0.018 4.817 1.00 98.62 86 LEU A C 1
ATOM 663 O O . LEU A 1 86 ? 4.097 -0.005 5.827 1.00 98.62 86 LEU A O 1
ATOM 667 N N . ARG A 1 87 ? 5.607 1.001 4.502 1.00 98.50 87 ARG A N 1
ATOM 668 C CA . ARG A 1 87 ? 5.701 2.226 5.318 1.00 98.50 87 ARG A CA 1
ATOM 669 C C . ARG A 1 87 ? 4.361 2.948 5.408 1.00 98.50 87 ARG A C 1
ATOM 671 O O . ARG A 1 87 ? 3.945 3.303 6.503 1.00 98.50 87 ARG A O 1
ATOM 678 N N . ALA A 1 88 ? 3.678 3.124 4.279 1.00 98.31 88 ALA A N 1
ATOM 679 C CA . ALA A 1 88 ? 2.370 3.770 4.238 1.00 98.31 88 ALA A CA 1
ATOM 680 C C . ALA A 1 88 ? 1.325 3.010 5.076 1.00 98.31 88 ALA A C 1
ATOM 682 O O . ALA A 1 88 ? 0.556 3.613 5.823 1.00 98.31 88 ALA A O 1
ATOM 683 N N . SER A 1 89 ? 1.327 1.681 4.973 1.00 98.62 89 SER A N 1
ATOM 684 C CA . SER A 1 89 ? 0.419 0.807 5.726 1.00 98.62 89 SER A CA 1
ATOM 685 C C . SER A 1 89 ? 0.734 0.807 7.222 1.00 98.62 89 SER A C 1
ATOM 687 O O . SER A 1 89 ? -0.178 0.804 8.042 1.00 98.62 89 SER A O 1
ATOM 689 N N . TYR A 1 90 ? 2.017 0.874 7.586 1.00 98.50 90 TYR A N 1
ATOM 690 C CA . TYR A 1 90 ? 2.443 1.037 8.973 1.00 98.50 90 TYR A CA 1
ATOM 691 C C . TYR A 1 90 ? 1.976 2.375 9.555 1.00 98.50 90 TYR A C 1
ATOM 693 O O . TYR A 1 90 ? 1.464 2.388 10.664 1.00 98.50 90 TYR A O 1
ATOM 701 N N . THR A 1 91 ? 2.088 3.485 8.815 1.00 98.06 91 THR A N 1
ATOM 702 C CA . THR A 1 91 ? 1.555 4.785 9.264 1.00 98.06 91 THR A CA 1
ATOM 703 C C . THR A 1 91 ? 0.057 4.705 9.549 1.00 98.06 91 THR A C 1
ATOM 705 O O . THR A 1 91 ? -0.391 5.178 10.589 1.00 98.06 91 THR A O 1
ATOM 708 N N . LEU A 1 92 ? -0.713 4.057 8.668 1.00 98.31 92 LEU A N 1
ATOM 709 C CA . LEU A 1 92 ? -2.134 3.802 8.910 1.00 98.31 92 LEU A CA 1
ATOM 710 C C . LEU A 1 92 ? -2.352 2.980 10.189 1.00 98.31 92 LEU A C 1
ATOM 712 O O . LEU A 1 92 ? -3.177 3.357 11.019 1.00 98.31 92 LEU A O 1
ATOM 716 N N . ALA A 1 93 ? -1.604 1.890 10.361 1.00 98.62 93 ALA A N 1
ATOM 717 C CA . ALA A 1 93 ? -1.716 1.034 11.535 1.00 98.62 93 ALA A CA 1
ATOM 718 C C . ALA A 1 93 ? -1.345 1.763 12.841 1.00 98.62 93 ALA A C 1
ATOM 720 O O . ALA A 1 93 ? -2.059 1.626 13.828 1.00 98.62 93 ALA A O 1
ATOM 721 N N . ASP A 1 94 ? -0.280 2.569 12.845 1.00 98.19 94 ASP A N 1
ATOM 722 C CA . ASP A 1 94 ? 0.164 3.350 14.009 1.00 98.19 94 ASP A CA 1
ATOM 723 C C . ASP A 1 94 ? -0.887 4.393 14.421 1.00 98.19 94 ASP A C 1
ATOM 725 O O . ASP A 1 94 ? -1.198 4.508 15.605 1.00 98.19 94 ASP A O 1
ATOM 729 N N . CYS A 1 95 ? -1.510 5.091 13.462 1.00 96.75 95 CYS A N 1
ATOM 730 C CA . CYS A 1 95 ? -2.625 5.999 13.749 1.00 96.75 95 CYS A CA 1
ATOM 731 C C . CYS A 1 95 ? -3.800 5.274 14.424 1.00 96.75 95 CYS A C 1
ATOM 733 O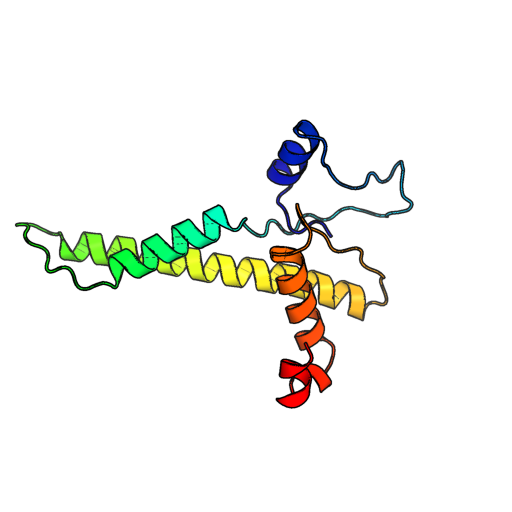 O . CYS A 1 95 ? -4.301 5.726 15.456 1.00 96.75 95 CYS A O 1
ATOM 735 N N . LEU A 1 96 ? -4.217 4.129 13.873 1.00 97.62 96 LEU A N 1
ATOM 736 C CA . LEU A 1 96 ? -5.315 3.330 14.428 1.00 97.62 96 LEU A CA 1
ATOM 737 C C . LEU A 1 96 ? -4.972 2.785 15.824 1.00 97.62 96 LEU A C 1
ATOM 739 O O . LEU A 1 96 ? -5.800 2.852 16.730 1.00 97.62 96 LEU A O 1
ATOM 743 N N . ALA A 1 97 ? -3.739 2.314 16.032 1.00 98.12 97 ALA A N 1
ATOM 744 C CA . ALA A 1 97 ? -3.264 1.826 17.329 1.00 98.12 97 ALA A CA 1
ATOM 745 C C . ALA A 1 97 ? -3.248 2.920 18.413 1.00 98.12 97 ALA A C 1
ATOM 747 O O . ALA A 1 97 ? -3.388 2.620 19.597 1.00 98.12 97 ALA A O 1
ATOM 748 N N . ARG A 1 98 ? -3.121 4.194 18.019 1.00 97.00 98 ARG A N 1
ATOM 749 C CA . ARG A 1 98 ? -3.241 5.365 18.908 1.00 97.00 98 ARG A CA 1
ATOM 750 C C . ARG A 1 98 ? -4.692 5.800 19.157 1.00 97.00 98 ARG A C 1
ATOM 752 O O . ARG A 1 98 ? -4.907 6.818 19.808 1.00 97.00 98 ARG A O 1
ATOM 759 N N . GLY A 1 99 ? -5.677 5.066 18.636 1.00 96.12 99 GLY A N 1
ATOM 760 C CA . GLY A 1 99 ? -7.101 5.382 18.772 1.00 96.12 99 GLY A CA 1
ATOM 761 C C . GLY A 1 99 ? -7.603 6.467 17.815 1.00 96.12 99 GLY A C 1
ATOM 762 O O . GLY A 1 99 ? -8.702 6.984 18.007 1.00 96.12 99 GLY A O 1
ATOM 763 N N . GLN A 1 100 ? -6.827 6.836 16.791 1.00 94.12 100 GLN A N 1
ATOM 764 C CA . GLN A 1 100 ? -7.264 7.807 15.788 1.00 94.12 100 GLN A CA 1
ATOM 765 C C . GLN A 1 100 ? -8.136 7.124 14.731 1.00 94.12 100 GLN A C 1
ATOM 767 O O . GLN A 1 100 ? -7.815 6.037 14.260 1.00 94.12 100 GLN A O 1
ATOM 772 N N . SER A 1 101 ? -9.207 7.790 14.294 1.00 93.44 101 SER A N 1
ATOM 773 C CA . SER A 1 101 ? -9.950 7.373 13.099 1.00 93.44 101 SER A CA 1
ATOM 774 C C . SER A 1 101 ? -9.270 7.914 11.842 1.00 93.44 101 SER A C 1
ATOM 776 O O . SER A 1 101 ? -8.868 9.076 11.802 1.00 93.44 101 SER A O 1
ATOM 778 N N . VAL A 1 102 ? -9.147 7.085 10.802 1.00 95.06 102 VAL A N 1
ATOM 779 C CA . VAL A 1 102 ? -8.428 7.447 9.573 1.00 95.06 102 VAL A CA 1
ATOM 780 C C . VAL A 1 102 ? -9.303 7.231 8.343 1.00 95.06 102 VAL A C 1
ATOM 782 O O . VAL A 1 102 ? -9.697 6.109 8.042 1.00 95.06 102 VAL A O 1
ATOM 785 N N . LEU A 1 103 ? -9.531 8.297 7.569 1.00 95.38 103 LEU A N 1
ATOM 786 C CA . LEU A 1 103 ? -10.062 8.196 6.208 1.00 95.38 103 LEU A CA 1
ATOM 787 C C . LEU A 1 103 ? -8.916 7.888 5.236 1.00 95.38 103 LEU A C 1
ATOM 789 O O . LEU A 1 103 ? -8.012 8.709 5.061 1.00 95.38 103 LEU A O 1
ATOM 793 N N . LEU A 1 104 ? -8.932 6.709 4.616 1.00 97.38 104 LEU A N 1
ATOM 794 C CA . LEU A 1 104 ? -7.940 6.280 3.628 1.00 97.38 104 LEU A CA 1
ATOM 795 C C . LEU A 1 104 ? -8.533 6.310 2.218 1.00 97.38 104 LEU A C 1
ATOM 797 O O . LEU A 1 104 ? -9.554 5.678 1.963 1.00 97.38 104 LEU A O 1
ATOM 801 N N . HIS A 1 105 ? -7.842 6.945 1.270 1.00 97.19 105 HIS A N 1
ATOM 802 C CA . HIS A 1 105 ? -8.255 6.920 -0.134 1.00 97.19 105 HIS A CA 1
ATOM 803 C C . HIS A 1 105 ? -7.071 6.972 -1.118 1.00 97.19 105 HIS A C 1
ATOM 805 O O . HIS A 1 105 ? -5.891 7.082 -0.758 1.00 97.19 105 HIS A O 1
ATOM 811 N N . CYS A 1 106 ? -7.387 6.848 -2.409 1.00 96.06 106 CYS A N 1
ATOM 812 C CA . CYS A 1 106 ? -6.431 7.038 -3.496 1.00 96.06 106 CYS A CA 1
ATOM 813 C C . CYS A 1 106 ? -7.034 7.906 -4.610 1.00 96.06 106 CYS A C 1
ATOM 815 O O . CYS A 1 106 ? -7.596 8.958 -4.318 1.00 96.06 106 CYS A O 1
ATOM 817 N N . SER A 1 107 ? -6.881 7.512 -5.879 1.00 95.50 107 SER A N 1
ATOM 818 C CA . SER A 1 107 ? -7.635 8.132 -6.978 1.00 95.50 107 SER A CA 1
ATOM 819 C C . SER A 1 107 ? -9.056 7.570 -7.015 1.00 95.50 107 SER A C 1
ATOM 821 O O . SER A 1 107 ? -9.992 8.301 -6.732 1.00 95.50 107 SER A O 1
ATOM 823 N N . ASP A 1 108 ? -9.172 6.266 -7.283 1.00 95.06 108 ASP A N 1
ATOM 824 C CA . ASP A 1 108 ? -10.456 5.580 -7.503 1.00 95.06 108 ASP A CA 1
ATOM 825 C C . ASP A 1 108 ? -10.872 4.684 -6.323 1.00 95.06 108 ASP A C 1
ATOM 827 O O . ASP A 1 108 ? -11.951 4.113 -6.309 1.00 95.06 108 ASP A O 1
ATOM 831 N N . GLY A 1 109 ? -10.004 4.533 -5.320 1.00 95.62 109 GLY A N 1
ATOM 832 C CA . GLY A 1 109 ? -10.295 3.781 -4.093 1.00 95.62 109 GLY A CA 1
ATOM 833 C C . GLY A 1 109 ? -10.057 2.268 -4.152 1.00 95.62 109 GLY A C 1
ATOM 834 O O . GLY A 1 109 ? -10.153 1.627 -3.116 1.00 95.62 109 GLY A O 1
ATOM 835 N N . TRP A 1 110 ? -9.694 1.693 -5.302 1.00 96.50 110 TRP A N 1
ATOM 836 C CA . TRP A 1 110 ? -9.661 0.228 -5.486 1.00 96.50 110 TRP A CA 1
ATOM 837 C C . TRP A 1 110 ? -8.283 -0.423 -5.716 1.00 96.50 110 TRP A C 1
ATOM 839 O O . TRP A 1 110 ? -8.205 -1.636 -5.843 1.00 96.50 110 TRP A O 1
ATOM 849 N N . ASP A 1 111 ? -7.185 0.346 -5.737 1.00 97.00 111 ASP A N 1
ATOM 850 C CA . ASP A 1 111 ? -5.826 -0.199 -5.941 1.00 97.00 111 ASP A CA 1
ATOM 851 C C . ASP A 1 111 ? -4.964 -0.090 -4.673 1.00 97.00 111 ASP A C 1
ATOM 853 O O . ASP A 1 111 ? -4.708 -1.055 -3.962 1.00 97.00 111 ASP A O 1
ATOM 857 N N . ARG A 1 112 ? -4.499 1.128 -4.368 1.00 98.00 112 ARG A N 1
ATOM 858 C CA . ARG A 1 112 ? -3.591 1.399 -3.239 1.00 98.00 112 ARG A CA 1
ATOM 859 C C . ARG A 1 112 ? -4.315 1.372 -1.900 1.00 98.00 112 ARG A C 1
ATOM 861 O O . ARG A 1 112 ? -3.733 0.977 -0.900 1.00 98.00 112 ARG A O 1
ATOM 868 N N . THR A 1 113 ? -5.578 1.793 -1.902 1.00 98.38 113 THR A N 1
ATOM 869 C CA . THR A 1 113 ? -6.445 1.779 -0.725 1.00 98.38 113 THR A CA 1
ATOM 870 C C . THR A 1 113 ? -6.587 0.367 -0.150 1.00 98.38 113 THR A C 1
ATOM 872 O O . THR A 1 113 ? -6.197 0.204 1.004 1.00 98.38 113 THR A O 1
ATOM 875 N N . PRO A 1 114 ? -7.045 -0.661 -0.901 1.00 98.38 114 PRO A N 1
ATOM 876 C CA . PRO A 1 114 ? -7.135 -2.009 -0.349 1.00 98.38 114 PRO A CA 1
ATOM 877 C C . PRO A 1 114 ? -5.763 -2.557 0.043 1.00 98.38 114 PRO A C 1
ATOM 879 O O . PRO A 1 114 ? -5.634 -3.080 1.137 1.00 98.38 114 PRO A O 1
ATOM 882 N N . GLN A 1 115 ? -4.705 -2.335 -0.750 1.00 98.50 115 GLN A N 1
ATOM 883 C CA . GLN A 1 115 ? -3.350 -2.768 -0.370 1.00 98.50 115 GLN A CA 1
ATOM 884 C C . GLN A 1 115 ? -2.931 -2.254 1.016 1.00 98.50 115 GLN A C 1
ATOM 886 O O . GLN A 1 115 ? -2.455 -3.026 1.845 1.00 98.50 115 GLN A O 1
ATOM 891 N N . MET A 1 116 ? -3.122 -0.957 1.275 1.00 98.62 116 MET A N 1
ATOM 892 C CA . MET A 1 116 ? -2.775 -0.356 2.562 1.00 98.62 116 MET A CA 1
ATOM 893 C C . MET A 1 116 ? -3.704 -0.806 3.693 1.00 98.62 116 MET A C 1
ATOM 895 O O . MET A 1 116 ? -3.226 -1.102 4.787 1.00 98.62 116 MET A O 1
ATOM 899 N N . ALA A 1 117 ? -5.014 -0.873 3.439 1.00 98.56 117 ALA A N 1
ATOM 900 C CA . ALA A 1 117 ? -6.004 -1.293 4.429 1.00 98.56 117 ALA A CA 1
ATOM 901 C C . ALA A 1 117 ? -5.794 -2.752 4.862 1.00 98.56 117 ALA A C 1
ATOM 903 O O . ALA A 1 117 ? -5.753 -3.038 6.055 1.00 98.56 117 ALA A O 1
ATOM 904 N N . THR A 1 118 ? -5.601 -3.664 3.909 1.00 98.50 118 THR A N 1
ATOM 905 C CA . THR A 1 118 ? -5.306 -5.086 4.142 1.00 98.50 118 THR A CA 1
ATOM 906 C C . THR A 1 118 ? -4.016 -5.259 4.945 1.00 98.50 118 THR A C 1
ATOM 908 O O . THR A 1 118 ? -3.998 -5.989 5.931 1.00 98.50 118 THR A O 1
ATOM 911 N N . LEU A 1 119 ? -2.939 -4.548 4.591 1.00 98.75 119 LEU A N 1
ATOM 912 C CA . LEU A 1 119 ? -1.678 -4.625 5.338 1.00 98.75 119 LEU A CA 1
ATOM 913 C C . LEU A 1 119 ? -1.801 -4.069 6.763 1.00 98.75 119 LEU A C 1
ATOM 915 O O . LEU A 1 119 ? -1.253 -4.664 7.687 1.00 98.75 119 LEU A O 1
ATOM 919 N N . ALA A 1 120 ? -2.527 -2.967 6.967 1.00 98.69 120 ALA A N 1
ATOM 920 C CA . ALA A 1 120 ? -2.780 -2.443 8.309 1.00 98.69 120 ALA A CA 1
ATOM 921 C C . ALA A 1 120 ? -3.620 -3.417 9.154 1.00 98.69 120 ALA A C 1
ATOM 923 O O . ALA A 1 120 ? -3.302 -3.646 10.318 1.00 98.69 120 ALA A O 1
ATOM 924 N N . GLN A 1 121 ? -4.633 -4.047 8.556 1.00 98.62 121 GLN A N 1
ATOM 925 C CA . GLN A 1 121 ? -5.434 -5.089 9.203 1.00 98.62 121 GLN A CA 1
ATOM 926 C C . GLN A 1 121 ? -4.584 -6.304 9.603 1.00 98.62 121 GLN A C 1
ATOM 928 O O . GLN A 1 121 ? -4.686 -6.760 10.738 1.00 98.62 121 GLN A O 1
ATOM 933 N N . LEU A 1 122 ? -3.670 -6.763 8.739 1.00 98.69 122 LEU A N 1
ATOM 934 C CA . LEU A 1 122 ? -2.715 -7.831 9.070 1.00 98.69 122 LEU A CA 1
ATOM 935 C C . LEU A 1 122 ? -1.767 -7.467 10.225 1.00 98.69 122 LEU A C 1
ATOM 937 O O . LEU A 1 122 ? -1.367 -8.345 10.992 1.00 98.69 122 LEU A O 1
ATOM 941 N N . ILE A 1 123 ? -1.381 -6.192 10.338 1.00 98.56 123 ILE A N 1
ATOM 942 C CA . ILE A 1 123 ? -0.529 -5.695 11.429 1.00 98.56 123 ILE A CA 1
ATOM 943 C C . ILE A 1 123 ? -1.297 -5.693 12.756 1.00 98.56 123 ILE A C 1
ATOM 945 O O . ILE A 1 123 ? -0.750 -6.109 13.779 1.00 98.56 123 ILE A O 1
ATOM 949 N N . LEU A 1 124 ? -2.540 -5.211 12.743 1.00 98.56 124 LEU A N 1
ATOM 950 C CA . LEU A 1 124 ? -3.300 -4.908 13.956 1.00 98.56 124 LEU A CA 1
ATOM 951 C C . LEU A 1 124 ? -4.079 -6.103 14.502 1.00 98.56 124 LEU A C 1
ATOM 953 O O . LEU A 1 124 ? -4.114 -6.293 15.716 1.00 98.56 124 LEU A O 1
ATOM 957 N N . ASP A 1 125 ? -4.684 -6.910 13.633 1.00 98.44 125 ASP A N 1
ATOM 958 C CA . ASP A 1 125 ? -5.600 -7.969 14.046 1.00 98.44 125 ASP A CA 1
ATOM 959 C C . ASP A 1 125 ? -4.951 -9.360 13.888 1.00 98.44 125 ASP A C 1
ATOM 961 O O . ASP A 1 125 ? -4.595 -9.773 12.777 1.00 98.44 125 ASP A O 1
ATOM 965 N N . PRO A 1 126 ? -4.754 -10.120 14.984 1.00 98.44 126 PRO A N 1
ATOM 966 C CA . PRO A 1 126 ? -4.278 -11.498 14.916 1.00 98.44 126 PRO A CA 1
ATOM 967 C C . PRO A 1 126 ? -5.169 -12.432 14.088 1.00 98.44 126 PRO A C 1
ATOM 969 O O . PRO A 1 126 ? -4.639 -13.387 13.516 1.00 98.44 126 PRO A O 1
ATOM 972 N N . TYR A 1 127 ? -6.479 -12.174 13.991 1.00 98.62 127 TYR A N 1
ATOM 973 C CA . TYR A 1 127 ? -7.407 -13.009 13.224 1.00 98.62 127 TYR A CA 1
ATOM 974 C C . TYR A 1 127 ? -6.980 -13.121 11.757 1.00 98.62 127 TYR A C 1
ATOM 976 O O . TYR A 1 127 ? -6.854 -14.228 11.228 1.00 98.62 127 TYR A O 1
ATOM 984 N N . TYR A 1 128 ? -6.636 -11.997 11.126 1.00 98.75 128 TYR A N 1
ATOM 985 C CA . TYR A 1 128 ? -6.221 -11.960 9.722 1.00 98.75 128 TYR A CA 1
ATOM 986 C C . TYR A 1 128 ? -4.865 -12.626 9.445 1.00 98.75 128 TYR A C 1
ATOM 988 O O . TYR A 1 128 ? -4.503 -12.834 8.290 1.00 98.75 128 TYR A O 1
ATOM 996 N N . ARG A 1 129 ? -4.113 -13.009 10.487 1.00 98.56 129 ARG A N 1
ATOM 997 C CA . ARG A 1 129 ? -2.871 -13.795 10.368 1.00 98.56 129 ARG A CA 1
ATOM 998 C C . ARG A 1 129 ? -3.096 -15.307 10.469 1.00 98.56 129 ARG A C 1
ATOM 1000 O O . ARG A 1 129 ? -2.133 -16.072 10.434 1.00 98.56 129 ARG A O 1
ATOM 1007 N N . THR A 1 130 ? -4.347 -15.746 10.570 1.00 98.75 130 THR A N 1
ATOM 1008 C CA . THR A 1 130 ? -4.742 -17.147 10.373 1.00 98.75 130 THR A CA 1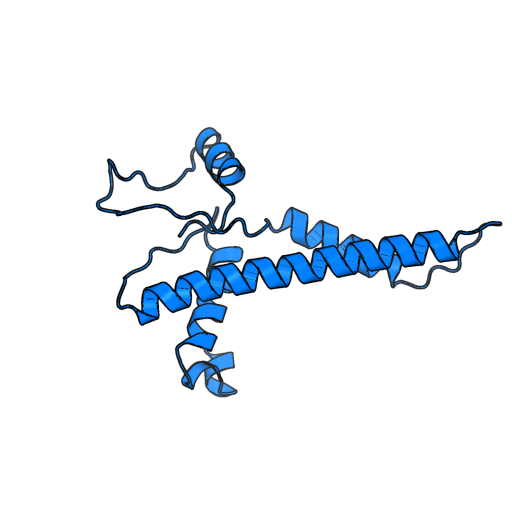
ATOM 1009 C C . THR A 1 130 ? -5.018 -17.420 8.892 1.00 98.75 130 THR A C 1
ATOM 1011 O O . THR A 1 130 ? -5.263 -16.492 8.125 1.00 98.75 130 THR A O 1
ATOM 1014 N N . ILE A 1 131 ? -4.997 -18.691 8.469 1.00 98.62 131 ILE A N 1
ATOM 1015 C CA . ILE A 1 131 ? -5.347 -19.057 7.083 1.00 98.62 131 ILE A CA 1
ATOM 1016 C C . ILE A 1 131 ? -6.786 -18.631 6.762 1.00 98.62 131 ILE A C 1
ATOM 1018 O O . ILE A 1 131 ? -7.029 -18.058 5.708 1.00 98.62 131 ILE A O 1
ATOM 1022 N N . GLU A 1 132 ? -7.724 -18.884 7.677 1.00 98.62 132 GLU A N 1
ATOM 1023 C CA . GLU A 1 132 ? -9.133 -18.514 7.518 1.00 98.62 132 GLU A CA 1
ATOM 1024 C C . GLU A 1 132 ? -9.312 -16.996 7.436 1.00 98.62 132 GLU A C 1
ATOM 1026 O O . GLU A 1 132 ? -9.912 -16.498 6.486 1.00 98.62 132 GLU A O 1
ATOM 1031 N N . GLY A 1 133 ? -8.728 -16.253 8.378 1.00 98.69 133 GLY A N 1
ATOM 1032 C CA . GLY A 1 133 ? -8.817 -14.797 8.384 1.00 98.69 133 GLY A CA 1
ATOM 1033 C C . GLY A 1 133 ? -8.184 -14.166 7.146 1.00 98.69 133 GLY A C 1
ATOM 1034 O O . GLY A 1 133 ? -8.752 -13.233 6.593 1.00 98.69 133 GLY A O 1
ATOM 1035 N N . LEU A 1 134 ? -7.063 -14.702 6.652 1.00 98.31 134 LEU A N 1
ATOM 1036 C CA . LEU A 1 134 ? -6.453 -14.220 5.411 1.00 98.31 134 LEU A CA 1
ATOM 1037 C C . LEU A 1 134 ? -7.341 -14.454 4.176 1.00 98.31 134 LEU A C 1
ATOM 1039 O O . LEU A 1 134 ? -7.233 -13.699 3.220 1.00 98.31 134 LEU A O 1
ATOM 1043 N N . VAL A 1 135 ? -8.189 -15.489 4.171 1.00 98.25 135 VAL A N 1
ATOM 1044 C CA . VAL A 1 135 ? -9.147 -15.755 3.079 1.00 98.25 135 VAL A CA 1
ATOM 1045 C C . VAL A 1 135 ? -10.371 -14.839 3.157 1.00 98.25 135 VAL A C 1
ATOM 1047 O O . VAL A 1 135 ? -10.950 -14.513 2.123 1.00 98.25 135 VAL A O 1
ATOM 1050 N N . VAL A 1 136 ? -10.780 -14.446 4.367 1.00 98.19 136 VAL A N 1
ATOM 1051 C CA . VAL A 1 136 ? -11.872 -13.481 4.581 1.00 98.19 136 VAL A CA 1
ATOM 1052 C C . VAL A 1 136 ? -11.464 -12.063 4.176 1.00 98.19 136 VAL A C 1
ATOM 1054 O O . VAL A 1 136 ? -12.305 -11.312 3.681 1.00 98.19 136 VAL A O 1
ATOM 1057 N N . LEU A 1 137 ? -10.201 -11.708 4.421 1.00 96.44 137 LEU A N 1
ATOM 1058 C CA . LEU A 1 137 ? -9.621 -10.391 4.159 1.00 96.44 137 LEU A CA 1
ATOM 1059 C C . LEU A 1 137 ? -9.483 -10.067 2.662 1.00 96.44 137 LEU A C 1
ATOM 1061 O O . LEU A 1 137 ? -9.788 -8.905 2.305 1.00 96.44 137 LEU A O 1
#

Radius of gyration: 19.23 Å; Cα contacts (8 Å, |Δi|>4): 139; chains: 1; bounding box: 45×43×49 Å

InterPro domains:
  IPR010569 Myotubularin-like, phosphatase domain [PF06602] (2-137)
  IPR010569 Myotubularin-like, phosphatase domain [PS51339] (1-137)
  IPR016130 Protein-tyrosine phosphatase, active site [PS00383] (104-114)
  IPR029021 Protein-tyrosine phosphatase-like [SSF52799] (2-137)
  IPR030564 Myotubularin [PTHR10807] (1-137)

Nearest PDB structures (foldseek):
  6lcn-assembly1_E  TM=3.760E-01  e=3.924E-01  Planctopirus limnophila DSM 3776
  6lcn-assembly1_A  TM=3.738E-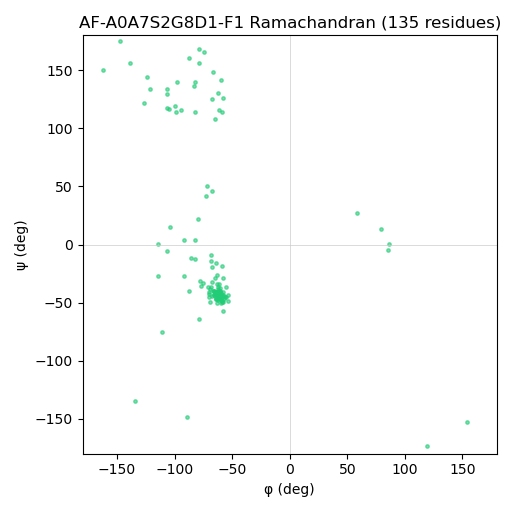01  e=9.410E-01  Planctopirus limnophila DSM 3776
  8j1j-assembly1_A  TM=4.870E-01  e=5.410E+00  Sulfoacidibacillus thermotolerans
  8j12-assembly1_A  TM=4.299E-01  e=6.831E+00  Sulfoacidibacillus thermotolerans

Mean predicted aligned error: 5.31 Å

Sequence (137 aa):
LDSRSPLAAQANRFRGGGVESASRYEVERVEYCSVRNVHFVKKVALELGGTAAGQRPQGRGNAMGRRRAKHAIASRKWLNLQSDLLRASYTLADCLARGQSVLLHCSDGWDRTPQMATLAQLILDPYYRTIEGLVVL